Protein AF-A0A2M7ZPN2-F1 (afdb_monomer)

Mean predicted aligned error: 6.83 Å

pLDDT: mean 81.04, std 15.4, range [41.41, 93.12]

Nearest PDB structures (foldseek):
  4yrv-assembly1_B  TM=6.808E-01  e=1.422E+00  Nostoc sp. PCC 7120 = FACHB-418
  4hri-assembly1_B  TM=7.698E-01  e=3.262E+00  Nostoc sp. PCC 7120 = FACHB-418
  6jcy-assembly1_F  TM=6.997E-01  e=3.477E+00  Mycobacterium tuberculosis H37Rv
  7u32-assembly1_A  TM=6.144E-01  e=2.527E+00  Visna/maedi virus EV1 KV1772
  7z1z-assembly1_B  TM=5.566E-01  e=2.527E+00  Visna/maedi virus EV1 KV1772

Structure (mmCIF, N/CA/C/O backbone):
data_AF-A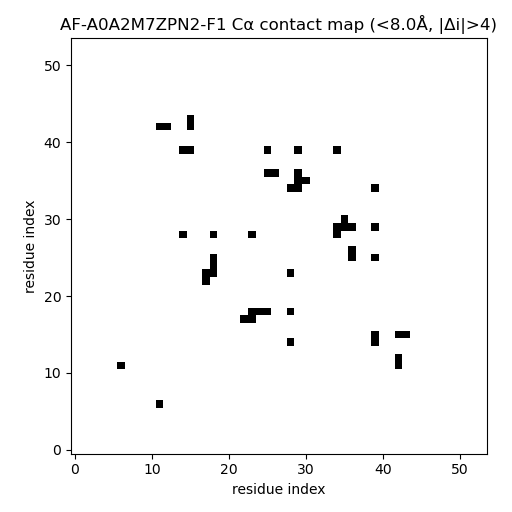0A2M7ZPN2-F1
#
_entry.id   AF-A0A2M7ZPN2-F1
#
loop_
_atom_site.group_PDB
_atom_site.id
_atom_site.type_symbol
_atom_site.label_atom_id
_atom_site.label_alt_id
_atom_site.label_comp_id
_atom_site.label_asym_id
_atom_site.label_entity_id
_atom_site.label_seq_id
_atom_site.pdbx_PDB_ins_code
_atom_site.Cartn_x
_atom_site.Cartn_y
_atom_site.Cartn_z
_atom_site.occupancy
_atom_site.B_iso_or_equiv
_atom_site.auth_seq_id
_atom_site.auth_comp_id
_atom_site.auth_asym_id
_atom_site.auth_atom_id
_atom_site.pdbx_PDB_model_num
ATOM 1 N N . MET A 1 1 ? -2.533 27.246 5.428 1.00 41.41 1 MET A N 1
ATOM 2 C CA . MET A 1 1 ? -3.043 25.895 5.105 1.00 41.41 1 MET A CA 1
ATOM 3 C C . MET A 1 1 ? -1.943 25.144 4.364 1.00 41.41 1 MET A C 1
ATOM 5 O O . MET A 1 1 ? -1.896 25.159 3.140 1.00 41.41 1 MET A O 1
ATOM 9 N N . SER A 1 2 ? -0.977 24.595 5.100 1.00 47.50 2 SER A N 1
ATOM 10 C CA . SER A 1 2 ? 0.134 23.850 4.504 1.00 47.50 2 SER A CA 1
ATOM 11 C C . SER A 1 2 ? -0.392 22.506 4.014 1.00 47.50 2 SER A C 1
ATOM 13 O O . SER A 1 2 ? -0.811 21.687 4.829 1.00 47.50 2 SER A O 1
ATOM 15 N N . HIS A 1 3 ? -0.385 22.282 2.699 1.00 52.47 3 HIS A N 1
ATOM 16 C CA . HIS A 1 3 ? -0.660 20.977 2.098 1.00 52.47 3 HIS A CA 1
ATOM 17 C C . HIS A 1 3 ? 0.478 20.020 2.459 1.00 52.47 3 HIS A C 1
ATOM 19 O O . HIS A 1 3 ? 1.410 19.792 1.691 1.00 52.47 3 HIS A O 1
ATOM 25 N N . LYS A 1 4 ? 0.445 19.486 3.678 1.00 48.53 4 LYS A N 1
ATOM 26 C CA . LYS A 1 4 ? 1.307 18.381 4.065 1.00 48.53 4 LYS A CA 1
ATOM 27 C C . LYS A 1 4 ? 0.701 17.134 3.430 1.00 48.53 4 LYS A C 1
ATOM 29 O O . LYS A 1 4 ? -0.135 16.474 4.032 1.00 48.53 4 LYS A O 1
ATOM 34 N N . SER A 1 5 ? 1.093 16.839 2.190 1.00 56.53 5 SER A N 1
ATOM 35 C CA . SER A 1 5 ? 0.674 15.649 1.430 1.00 56.53 5 SER A CA 1
ATOM 36 C C . SER A 1 5 ? 1.281 14.353 1.991 1.00 56.53 5 SER A C 1
ATOM 38 O O . SER A 1 5 ? 1.755 13.486 1.260 1.00 56.53 5 SER A O 1
ATOM 40 N N . THR A 1 6 ? 1.301 14.207 3.315 1.00 56.97 6 THR A N 1
ATOM 41 C CA . THR A 1 6 ? 1.627 12.963 3.999 1.00 56.97 6 THR A CA 1
ATOM 42 C C . THR A 1 6 ? 0.351 12.143 4.066 1.00 56.97 6 THR A C 1
ATOM 44 O O . THR A 1 6 ? -0.421 12.299 5.008 1.00 56.97 6 THR A O 1
ATOM 47 N N . LYS A 1 7 ? 0.108 11.289 3.065 1.00 62.81 7 LYS A N 1
ATOM 48 C CA . LYS A 1 7 ? -1.004 10.332 3.135 1.00 62.81 7 LYS A CA 1
ATOM 49 C C . LYS A 1 7 ? -0.910 9.546 4.447 1.00 62.81 7 LYS A C 1
ATOM 51 O O . LYS A 1 7 ? 0.134 8.946 4.739 1.00 62.81 7 LYS A O 1
ATOM 56 N N . THR A 1 8 ? -1.963 9.626 5.254 1.00 78.44 8 THR A N 1
ATOM 57 C CA . THR A 1 8 ? -2.071 9.001 6.577 1.00 78.44 8 THR A CA 1
ATOM 58 C C . THR A 1 8 ? -2.014 7.482 6.436 1.00 78.44 8 THR A C 1
ATOM 60 O O . THR A 1 8 ? -2.348 6.947 5.381 1.00 78.44 8 THR A O 1
ATOM 63 N N . ALA A 1 9 ? -1.575 6.761 7.472 1.00 79.62 9 ALA A N 1
ATOM 64 C CA . ALA A 1 9 ? -1.470 5.298 7.420 1.00 79.62 9 ALA A CA 1
ATOM 65 C C . ALA A 1 9 ? -2.801 4.621 7.034 1.00 79.62 9 ALA A C 1
ATOM 67 O O . ALA A 1 9 ? -2.795 3.685 6.239 1.00 79.62 9 ALA A O 1
ATOM 68 N N . GLU A 1 10 ? -3.924 5.156 7.512 1.00 83.88 10 GLU A N 1
ATOM 69 C CA . GLU A 1 10 ? -5.280 4.706 7.172 1.00 83.88 10 GLU A CA 1
ATOM 70 C C . GLU A 1 10 ? -5.577 4.819 5.675 1.00 83.88 10 GLU A C 1
ATOM 72 O O . GLU A 1 10 ? -6.087 3.886 5.062 1.00 83.88 10 GLU A O 1
ATOM 77 N N . GLU A 1 11 ? -5.188 5.932 5.055 1.00 86.69 11 GLU A N 1
ATOM 78 C CA . GLU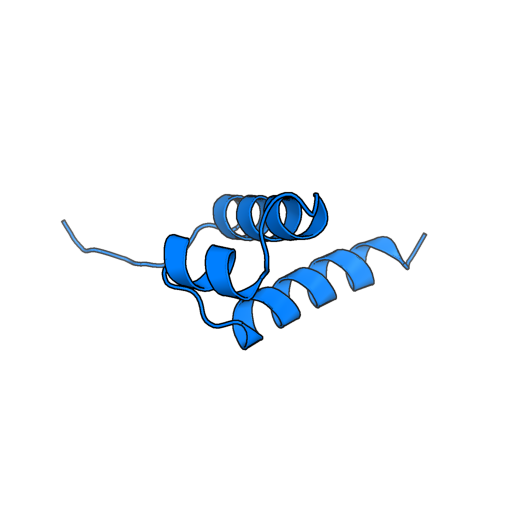 A 1 11 ? -5.422 6.163 3.632 1.00 86.69 11 GLU A CA 1
ATOM 79 C C . GLU A 1 11 ? -4.581 5.216 2.769 1.00 86.69 11 GLU A C 1
ATOM 81 O O . GLU A 1 11 ? -5.061 4.675 1.775 1.00 86.69 11 GLU A O 1
ATOM 86 N N . LYS A 1 12 ? -3.340 4.938 3.188 1.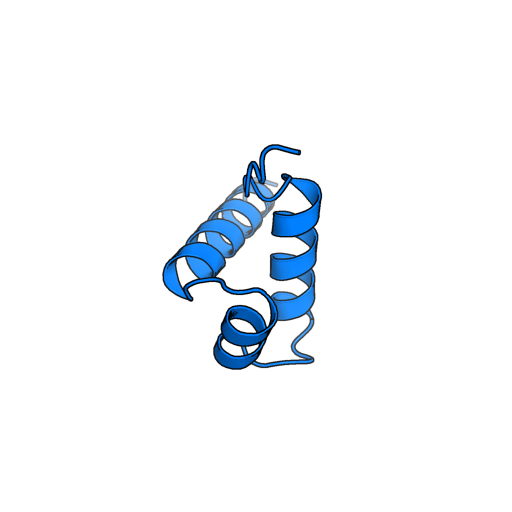00 87.00 12 LYS A N 1
ATOM 87 C CA . LYS A 1 12 ? -2.486 3.925 2.547 1.00 87.00 12 LYS A CA 1
ATOM 88 C C . LYS A 1 12 ? -3.122 2.539 2.617 1.00 87.00 12 LYS A C 1
ATOM 90 O O . LYS A 1 12 ? -3.120 1.822 1.619 1.00 87.00 12 LYS A O 1
ATOM 95 N N . LEU A 1 13 ? -3.666 2.183 3.781 1.00 88.12 13 LEU A N 1
ATOM 96 C CA . LEU A 1 13 ? -4.317 0.897 4.013 1.00 88.12 13 LEU A CA 1
ATOM 97 C C . LEU A 1 13 ? -5.579 0.753 3.154 1.00 88.12 13 LEU A C 1
ATOM 99 O O . LEU A 1 13 ? -5.740 -0.260 2.483 1.00 88.12 13 LEU A O 1
ATOM 103 N N . ALA A 1 14 ? -6.426 1.786 3.109 1.00 89.94 14 ALA A N 1
ATOM 104 C CA . ALA A 1 14 ? -7.634 1.808 2.287 1.00 89.94 14 ALA A CA 1
ATOM 105 C C . ALA A 1 14 ? -7.322 1.574 0.800 1.00 89.94 14 ALA A C 1
ATOM 107 O O . ALA A 1 14 ? -7.995 0.786 0.140 1.00 89.94 14 ALA A O 1
ATOM 108 N N . ILE A 1 15 ? -6.255 2.196 0.292 1.00 91.12 15 ILE A N 1
ATOM 109 C CA . ILE A 1 15 ? -5.812 2.034 -1.098 1.00 91.12 15 ILE A CA 1
ATOM 110 C C . ILE A 1 15 ? -5.334 0.599 -1.359 1.00 91.12 15 ILE A C 1
ATOM 112 O O . ILE A 1 15 ? -5.726 -0.000 -2.357 1.00 91.12 15 ILE A O 1
ATOM 116 N N . VAL A 1 16 ? -4.523 0.017 -0.467 1.00 91.12 16 VAL A N 1
ATOM 117 C CA . VAL A 1 16 ? -4.085 -1.387 -0.592 1.00 91.12 16 VAL A CA 1
ATOM 118 C C . VAL A 1 16 ? -5.281 -2.338 -0.592 1.00 91.12 16 VAL A C 1
ATOM 120 O O . VAL A 1 16 ? -5.364 -3.204 -1.458 1.00 91.12 16 VAL A O 1
ATOM 123 N N . LEU A 1 17 ? -6.228 -2.155 0.329 1.00 90.62 17 LEU A N 1
ATOM 124 C CA . LEU A 1 17 ? -7.430 -2.985 0.426 1.00 90.62 17 LEU A CA 1
ATOM 125 C C . LEU A 1 17 ? -8.308 -2.883 -0.827 1.00 90.62 17 LEU A C 1
ATOM 127 O O . LEU A 1 17 ? -8.786 -3.904 -1.316 1.00 90.62 17 LEU A O 1
ATOM 131 N N . GLU A 1 18 ? -8.494 -1.683 -1.382 1.00 91.75 18 GLU A N 1
ATOM 132 C CA . GLU A 1 18 ? -9.270 -1.492 -2.613 1.00 91.75 18 GLU A CA 1
ATOM 133 C C . GLU A 1 18 ? -8.615 -2.190 -3.814 1.00 91.75 18 GLU A C 1
ATOM 135 O O . GLU A 1 18 ? -9.300 -2.855 -4.594 1.00 91.75 18 GLU A O 1
ATOM 140 N N . GLY A 1 19 ? -7.285 -2.121 -3.926 1.00 89.94 19 GLY A N 1
ATOM 141 C CA . GLY A 1 19 ? -6.552 -2.850 -4.960 1.00 89.94 19 GLY A CA 1
ATOM 142 C C . GLY A 1 19 ? -6.555 -4.373 -4.765 1.00 89.94 19 GLY A C 1
ATOM 143 O O . GLY A 1 19 ? -6.579 -5.109 -5.750 1.00 89.94 19 GLY A O 1
ATOM 144 N N . LEU A 1 20 ? -6.596 -4.865 -3.519 1.00 87.94 20 LEU A N 1
ATOM 145 C CA . LEU A 1 20 ? -6.748 -6.295 -3.205 1.00 87.94 20 LEU A CA 1
ATOM 146 C C . LEU A 1 20 ? -8.165 -6.816 -3.472 1.00 87.94 20 LEU A C 1
ATOM 148 O O . LEU A 1 20 ? -8.327 -7.970 -3.858 1.00 87.94 20 LEU A O 1
ATOM 152 N N . LYS A 1 21 ? -9.189 -5.970 -3.316 1.00 89.56 21 LYS A N 1
ATOM 153 C CA . LYS A 1 21 ? -10.591 -6.314 -3.599 1.00 89.56 21 LYS A CA 1
ATOM 154 C C . LYS A 1 21 ? -10.825 -6.663 -5.076 1.00 89.56 21 LYS A C 1
ATOM 156 O O . LYS A 1 21 ? -11.846 -7.259 -5.403 1.00 89.56 21 LYS A O 1
ATOM 161 N N . GLY A 1 22 ? -9.902 -6.284 -5.967 1.00 86.12 22 GLY A N 1
ATOM 162 C CA . GLY A 1 22 ? -9.931 -6.638 -7.390 1.00 86.12 22 GLY A CA 1
ATOM 163 C C . GLY A 1 22 ? -10.967 -5.873 -8.218 1.00 86.12 22 GLY A C 1
ATOM 164 O O . GLY A 1 22 ? -11.183 -6.206 -9.378 1.00 86.12 22 GLY A O 1
ATOM 165 N N . GLY A 1 23 ? -11.610 -4.849 -7.644 1.00 88.44 23 GLY A N 1
ATOM 166 C CA . GLY A 1 23 ? -12.639 -4.059 -8.330 1.00 88.44 23 GLY A CA 1
ATOM 167 C C . GLY A 1 23 ? -12.084 -3.070 -9.358 1.00 88.44 23 GLY A C 1
ATOM 168 O O . GLY A 1 23 ? -12.777 -2.740 -10.316 1.00 88.44 23 GLY A O 1
AT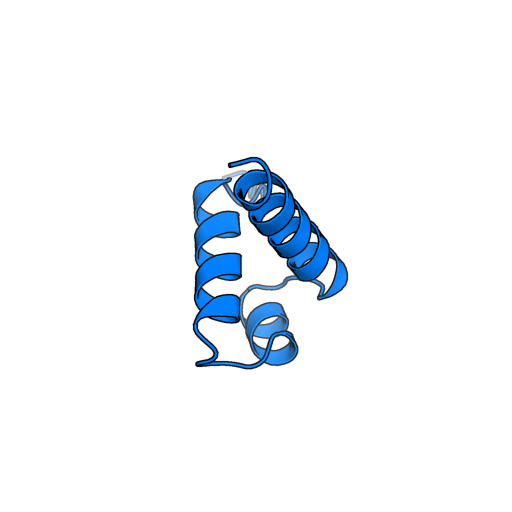OM 169 N N . ILE A 1 24 ? -10.842 -2.608 -9.181 1.00 90.19 24 ILE A N 1
ATOM 170 C CA . ILE A 1 24 ? -10.142 -1.735 -10.131 1.00 90.19 24 ILE A CA 1
ATOM 171 C C . ILE A 1 24 ? -8.693 -2.196 -10.297 1.00 90.19 24 ILE A C 1
ATOM 173 O O . ILE A 1 24 ? -8.105 -2.791 -9.393 1.00 90.19 24 ILE A O 1
ATOM 177 N N . THR A 1 25 ? -8.092 -1.909 -11.451 1.00 90.94 25 THR A N 1
ATOM 178 C CA . THR A 1 25 ? -6.684 -2.256 -11.686 1.00 90.94 25 THR A CA 1
ATOM 179 C C . THR A 1 25 ? -5.752 -1.360 -10.869 1.00 90.94 25 THR A C 1
ATOM 181 O O . THR A 1 25 ? -6.041 -0.185 -10.648 1.00 90.94 25 THR A O 1
ATOM 184 N N . VAL A 1 26 ? -4.588 -1.887 -10.472 1.00 90.62 26 VAL A N 1
ATOM 185 C CA . VAL A 1 26 ? -3.565 -1.125 -9.729 1.00 90.62 26 VAL A CA 1
ATOM 186 C C . VAL A 1 26 ? -3.167 0.157 -10.467 1.00 90.62 26 VAL A C 1
ATOM 188 O O . VAL A 1 26 ? -2.984 1.194 -9.839 1.00 90.62 26 VAL A O 1
ATOM 191 N N . SER A 1 27 ? -3.075 0.118 -11.798 1.00 90.75 27 SER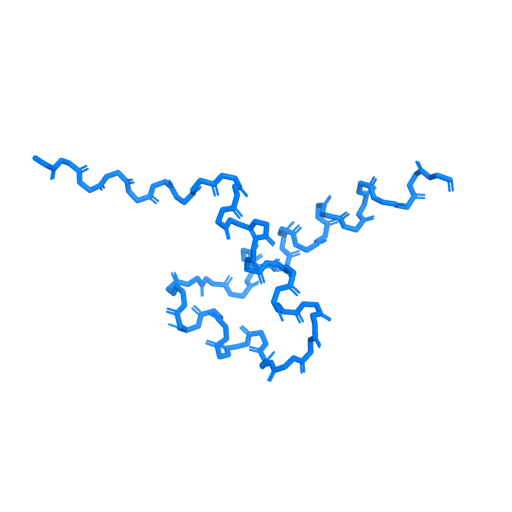 A N 1
ATOM 192 C CA . SER A 1 27 ? -2.774 1.297 -12.618 1.00 90.75 27 SER A CA 1
ATOM 193 C C . SER A 1 27 ? -3.834 2.392 -12.488 1.00 90.75 27 SER A C 1
ATOM 195 O O . SER A 1 27 ? -3.481 3.562 -12.334 1.00 90.75 27 SER A O 1
ATOM 197 N N . ASP A 1 28 ? -5.117 2.024 -12.529 1.00 93.12 28 ASP A N 1
ATOM 198 C CA . ASP A 1 28 ? -6.229 2.970 -12.391 1.00 93.12 28 ASP A CA 1
ATOM 199 C C . ASP A 1 28 ? -6.323 3.522 -10.963 1.00 93.12 28 ASP A C 1
ATOM 201 O O . ASP A 1 28 ? -6.393 4.734 -10.764 1.00 93.12 28 ASP A O 1
ATOM 205 N N . LEU A 1 29 ? -6.168 2.646 -9.965 1.00 91.94 29 LEU A N 1
ATOM 206 C CA . LEU A 1 29 ? -6.065 3.002 -8.551 1.00 91.94 29 LEU A CA 1
ATOM 207 C C . LEU A 1 29 ? -4.958 4.036 -8.318 1.00 91.94 29 LEU A C 1
ATOM 209 O O . LEU A 1 29 ? -5.186 5.112 -7.771 1.00 91.94 29 LEU A O 1
ATOM 213 N N . CYS A 1 30 ? -3.750 3.746 -8.791 1.00 91.31 30 CYS A N 1
ATOM 214 C CA . CYS A 1 30 ? -2.617 4.654 -8.708 1.00 91.31 30 CYS A CA 1
ATOM 215 C C . CYS A 1 30 ? -2.926 6.016 -9.341 1.00 91.31 30 CYS A C 1
ATOM 217 O O . CYS A 1 30 ? -2.634 7.048 -8.741 1.00 91.31 30 CYS A O 1
ATOM 219 N N . ARG A 1 31 ? -3.586 6.046 -10.502 1.00 91.19 31 ARG A N 1
ATOM 220 C CA . ARG A 1 31 ? -3.930 7.299 -11.184 1.00 91.19 31 ARG A CA 1
ATOM 221 C C . ARG A 1 31 ? -5.009 8.098 -10.450 1.00 91.19 31 ARG A C 1
ATOM 223 O O . ARG A 1 31 ? -4.874 9.312 -10.330 1.00 91.19 31 ARG A O 1
ATOM 230 N N . LYS A 1 32 ? -6.017 7.420 -9.896 1.00 90.25 32 LYS A N 1
ATOM 231 C CA . LYS A 1 32 ? -7.099 8.002 -9.085 1.00 90.25 32 LYS A CA 1
ATOM 232 C C . LYS A 1 32 ? -6.581 8.652 -7.801 1.00 90.25 32 LYS A C 1
ATOM 234 O O . LYS A 1 32 ? -7.028 9.732 -7.433 1.00 90.25 32 LYS A O 1
ATOM 239 N N . TYR A 1 33 ? -5.623 8.008 -7.135 1.00 88.00 33 TYR A N 1
ATOM 240 C CA . TYR A 1 33 ? -5.077 8.469 -5.854 1.00 88.00 33 TYR A CA 1
ATOM 241 C C . TYR A 1 33 ? -3.776 9.283 -5.978 1.00 88.00 33 TYR A C 1
ATOM 243 O O . TYR A 1 33 ? -3.221 9.693 -4.954 1.00 88.00 33 TYR A O 1
ATOM 251 N N . GLY A 1 34 ? -3.281 9.526 -7.198 1.00 88.94 34 GLY A N 1
ATOM 252 C CA . GLY A 1 34 ? -2.023 10.245 -7.437 1.00 88.94 34 GLY A CA 1
ATOM 253 C C . GLY A 1 34 ? -0.794 9.505 -6.897 1.00 88.94 34 GLY A C 1
ATOM 254 O O . GLY A 1 34 ? 0.135 10.119 -6.378 1.00 88.94 34 GLY A O 1
ATOM 255 N N . LEU A 1 35 ? -0.816 8.175 -6.960 1.00 87.31 35 LEU A N 1
ATOM 256 C CA . LEU A 1 35 ? 0.213 7.274 -6.458 1.00 87.31 35 LEU A CA 1
ATOM 257 C C . LEU A 1 35 ? 0.991 6.618 -7.590 1.00 87.31 35 LEU A C 1
ATOM 259 O O . LEU A 1 35 ? 0.461 6.337 -8.658 1.00 87.31 35 LEU A O 1
AT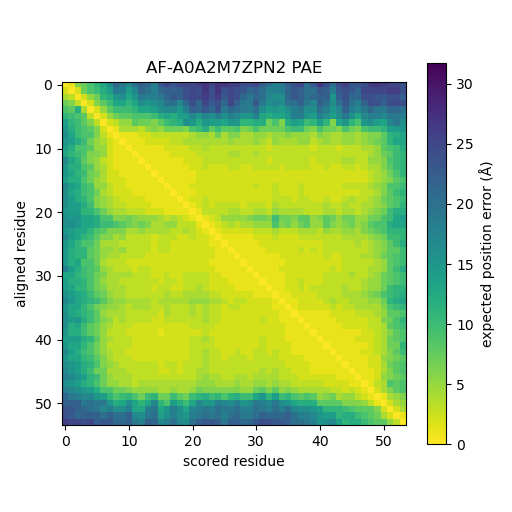OM 263 N N . SER A 1 36 ? 2.246 6.286 -7.315 1.00 90.25 36 SER A N 1
ATOM 264 C CA . SER A 1 36 ? 3.039 5.436 -8.199 1.00 90.25 36 SER A CA 1
ATOM 265 C C . SER A 1 36 ? 2.788 3.964 -7.891 1.00 90.25 36 SER A C 1
ATOM 267 O O . SER A 1 36 ? 2.719 3.572 -6.724 1.00 90.25 36 SER A O 1
ATOM 269 N N . GLN A 1 37 ? 2.761 3.124 -8.928 1.00 90.81 37 GLN A N 1
ATOM 270 C CA . GLN A 1 37 ? 2.585 1.672 -8.778 1.00 90.81 37 GLN A CA 1
ATOM 271 C C . GLN A 1 37 ? 3.632 1.051 -7.844 1.00 90.81 37 GLN A C 1
ATOM 273 O O . GLN A 1 37 ? 3.295 0.227 -7.001 1.00 90.81 37 GLN A O 1
ATOM 278 N N . ALA A 1 38 ? 4.886 1.512 -7.909 1.00 91.00 38 ALA A N 1
ATOM 279 C CA . ALA A 1 38 ? 5.951 1.067 -7.008 1.00 91.00 38 ALA A CA 1
ATOM 280 C C . ALA A 1 38 ? 5.616 1.291 -5.519 1.00 91.00 38 ALA A C 1
ATOM 282 O O . ALA A 1 38 ? 5.938 0.458 -4.674 1.00 91.00 38 ALA A O 1
ATOM 283 N N . VAL A 1 39 ? 4.942 2.401 -5.193 1.00 90.31 39 VAL A N 1
ATOM 284 C CA . VAL A 1 39 ? 4.526 2.717 -3.819 1.00 90.31 39 VAL A CA 1
ATOM 285 C C . VAL A 1 39 ? 3.397 1.789 -3.380 1.00 90.31 39 VAL A C 1
ATOM 287 O O . VAL A 1 39 ? 3.466 1.240 -2.283 1.00 90.31 39 VAL A O 1
ATOM 290 N N . TYR A 1 40 ? 2.408 1.565 -4.251 1.00 91.75 40 TYR A N 1
ATOM 291 C CA . TYR A 1 40 ? 1.328 0.612 -3.994 1.00 91.75 40 TYR A CA 1
ATOM 292 C C . TYR A 1 40 ? 1.877 -0.790 -3.721 1.00 91.75 40 TYR A C 1
ATOM 294 O O . TYR A 1 40 ? 1.555 -1.382 -2.693 1.00 91.75 40 TYR A O 1
ATOM 302 N N . TYR A 1 41 ? 2.753 -1.300 -4.593 1.00 91.06 41 TYR A N 1
ATOM 303 C CA . TYR A 1 41 ? 3.340 -2.625 -4.418 1.00 91.06 41 TYR A CA 1
ATOM 304 C C . TYR A 1 41 ? 4.122 -2.725 -3.113 1.00 91.06 41 TYR A C 1
ATOM 306 O O . TYR A 1 41 ? 3.943 -3.697 -2.395 1.00 91.06 41 TYR A O 1
ATOM 314 N N . LYS A 1 42 ? 4.895 -1.697 -2.743 1.00 90.69 42 LYS A N 1
ATOM 315 C CA . LYS A 1 42 ? 5.620 -1.660 -1.466 1.00 90.69 42 LYS A CA 1
ATOM 316 C C . LYS A 1 42 ? 4.690 -1.707 -0.248 1.00 90.69 42 LYS A C 1
ATOM 318 O O . LYS A 1 42 ? 5.039 -2.317 0.758 1.00 90.69 42 LYS A O 1
ATOM 323 N N . TRP A 1 43 ? 3.528 -1.054 -0.309 1.00 90.19 43 TRP A N 1
ATOM 324 C CA . TRP A 1 43 ? 2.538 -1.112 0.772 1.00 90.19 43 TRP A CA 1
ATOM 325 C C . TRP A 1 43 ? 1.801 -2.445 0.812 1.00 90.19 43 TRP A C 1
ATOM 327 O O . TRP A 1 43 ? 1.615 -2.988 1.895 1.00 90.19 43 TRP A O 1
ATOM 337 N N . ARG A 1 44 ? 1.435 -2.993 -0.351 1.00 89.62 44 ARG A N 1
ATOM 338 C CA . ARG A 1 44 ? 0.856 -4.333 -0.466 1.00 89.62 44 ARG A CA 1
ATOM 339 C C . ARG A 1 44 ? 1.802 -5.380 0.115 1.00 89.62 44 ARG A C 1
ATOM 341 O O . ARG A 1 44 ? 1.370 -6.201 0.904 1.00 89.62 44 ARG A O 1
ATOM 348 N N . ASP A 1 45 ? 3.081 -5.323 -0.238 1.00 89.75 45 ASP A N 1
ATOM 349 C CA . ASP A 1 45 ? 4.103 -6.253 0.246 1.00 89.75 45 ASP A CA 1
ATOM 350 C C . ASP A 1 45 ? 4.255 -6.173 1.769 1.00 89.75 45 ASP A C 1
ATOM 352 O O . ASP A 1 45 ? 4.142 -7.176 2.457 1.00 89.75 45 ASP A O 1
ATOM 356 N N . LYS A 1 46 ? 4.361 -4.953 2.316 1.00 86.81 46 LYS A N 1
ATOM 357 C CA . LYS A 1 46 ? 4.343 -4.693 3.767 1.00 86.81 46 LYS A CA 1
ATOM 358 C C . LYS A 1 46 ? 3.096 -5.249 4.463 1.00 86.81 46 LYS A C 1
ATOM 360 O O . LYS A 1 46 ? 3.188 -5.682 5.606 1.00 86.81 46 LYS A O 1
ATOM 365 N N . PHE A 1 47 ? 1.940 -5.169 3.809 1.00 85.56 47 PHE A N 1
ATOM 366 C CA . PHE A 1 47 ? 0.677 -5.675 4.337 1.00 85.56 47 PHE A CA 1
ATOM 367 C C . PHE A 1 47 ? 0.633 -7.210 4.325 1.00 85.56 47 PHE A C 1
ATOM 369 O O . PHE A 1 47 ? 0.206 -7.807 5.307 1.00 85.56 47 PHE A O 1
ATOM 376 N N . LEU A 1 48 ? 1.119 -7.844 3.253 1.00 84.69 48 LEU A N 1
ATOM 377 C CA . LEU A 1 48 ? 1.166 -9.302 3.111 1.00 84.69 48 LEU A CA 1
ATOM 378 C C . LEU A 1 48 ? 2.259 -9.944 3.990 1.00 84.69 48 LEU A C 1
ATOM 380 O O . LEU A 1 48 ? 1.971 -10.914 4.681 1.00 84.69 48 LEU A O 1
ATOM 384 N N . ASP A 1 49 ? 3.465 -9.367 4.064 1.00 85.44 49 ASP A N 1
ATOM 385 C CA . ASP A 1 49 ? 4.559 -9.828 4.949 1.00 85.44 49 ASP A CA 1
ATOM 386 C C . ASP A 1 49 ? 4.190 -9.746 6.440 1.00 85.44 49 ASP A C 1
ATOM 388 O O . ASP A 1 49 ? 4.651 -10.551 7.255 1.00 85.44 49 ASP A O 1
ATOM 392 N N . GLY A 1 50 ? 3.341 -8.781 6.806 1.00 70.81 50 GLY A N 1
ATOM 393 C CA . GLY A 1 50 ? 2.778 -8.677 8.150 1.00 70.81 50 GLY A CA 1
ATOM 394 C C . GLY A 1 50 ? 1.701 -9.725 8.455 1.00 70.81 50 GLY A C 1
ATOM 395 O O . GLY A 1 50 ? 1.435 -9.972 9.627 1.00 70.81 50 GLY A O 1
ATOM 396 N N . GLY A 1 51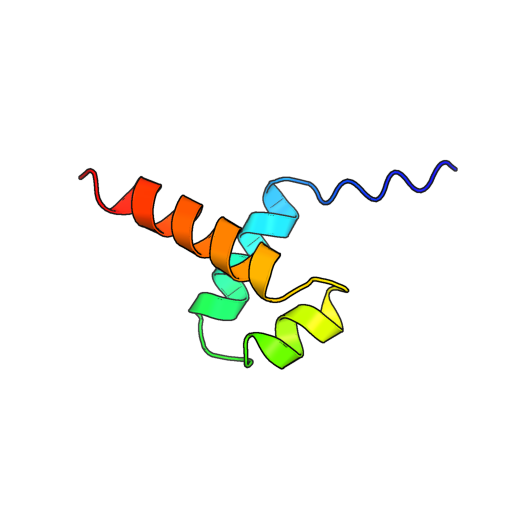 ? 1.097 -10.335 7.428 1.00 60.81 51 GLY A N 1
ATOM 397 C CA . GLY A 1 51 ? 0.055 -11.358 7.552 1.00 60.81 51 GLY A CA 1
ATOM 398 C C . GLY A 1 51 ? 0.553 -12.803 7.429 1.00 60.81 51 GLY A C 1
ATOM 399 O O . GLY A 1 51 ? -0.132 -13.703 7.896 1.00 60.81 51 GLY A O 1
ATOM 400 N N . GLU A 1 52 ? 1.731 -13.036 6.840 1.00 55.06 52 GLU A N 1
ATOM 401 C CA . GLU A 1 52 ? 2.288 -14.388 6.625 1.00 55.06 52 GLU A CA 1
ATOM 402 C C . GLU A 1 52 ? 3.043 -14.952 7.849 1.00 55.06 52 GLU A C 1
ATOM 404 O O . GLU A 1 52 ? 3.410 -16.122 7.881 1.00 55.06 52 GLU A O 1
ATOM 409 N N . LYS A 1 53 ? 3.253 -14.151 8.902 1.00 46.22 53 LYS A N 1
ATOM 410 C CA . LYS A 1 53 ? 3.812 -14.629 10.179 1.00 46.22 53 LYS A CA 1
ATOM 411 C C . LYS A 1 53 ? 2.678 -14.955 11.156 1.00 46.22 53 LYS A C 1
ATOM 413 O O . LYS A 1 53 ? 2.493 -14.244 12.142 1.00 46.22 53 LYS A O 1
ATOM 418 N N . GLY A 1 54 ? 1.901 -15.990 10.846 1.00 44.25 54 GLY A N 1
ATOM 419 C CA . GLY A 1 54 ? 0.833 -16.533 11.689 1.00 44.25 54 GLY A CA 1
ATOM 420 C C . GLY A 1 54 ? 0.720 -18.033 11.515 1.00 44.25 54 GLY A C 1
ATOM 421 O O . GLY A 1 54 ? 0.553 -18.454 10.352 1.00 44.25 54 GLY A O 1
#

Foldseek 3Di:
DDPPVPQDPVNLVVLLVVCVVVPDDLVVSCVVVVHDSVSSVVSNCVVVVVVVPD

Secondary structure (DSSP, 8-state):
--------HHHHHHHHHHHHTTSS-HHHHHHHHT--HHHHHHHHHHHHHTTS--

Solvent-accessible surface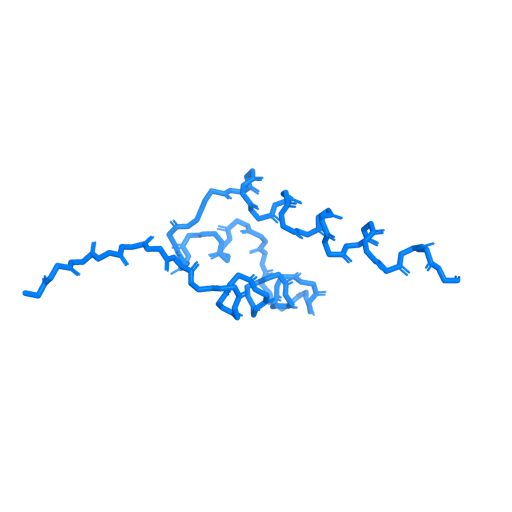 area (backbone atoms only — not comparable to full-atom values): 3375 Å² total; per-residue (Å²): 137,82,86,72,85,68,78,48,73,66,57,55,48,52,52,42,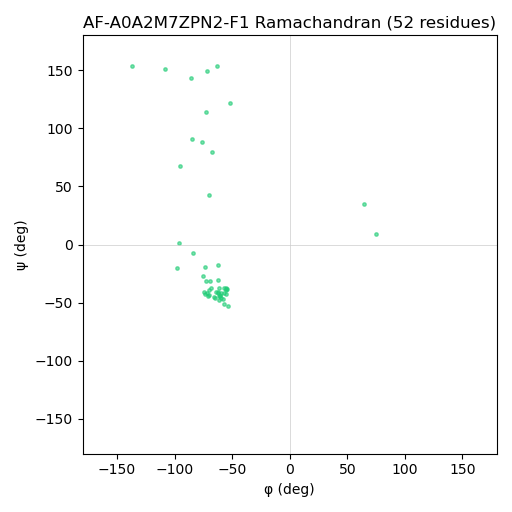51,49,48,68,69,62,83,49,54,60,70,56,50,19,62,77,70,77,46,56,60,72,57,52,51,54,50,43,48,55,54,49,65,66,61,68,76,117

Radius of gyration: 12.04 Å; Cα contacts (8 Å, |Δi|>4): 25; chains: 1; bounding box: 19×42×24 Å

Sequence (54 aa):
MSHKSTKTAEEKLAIVLEGLKGGITVSDLCRKYGLSQAVYYKWRDKFLDGGEKG